Protein AF-A0A5J4JM47-F1 (afdb_monomer_lite)

Secondary structure (DSSP, 8-state):
---HHHHHHHHHHHHHHHHHHHHHHHHHHHHHS----HHHHHHHHHHHHHHHHHHHHHHIIIIII-----HHHHHHHHHHHHHHHHHHHHHHHHHHHHHHHHHHHHHHHHHHHHHHHTT--

InterPro domains:
  IPR007267 GtrA/DPMS, transmembrane domain [PF04138] (10-114)

Organism: NCBI:txid2607726

Sequence (121 aa):
MRNTIIQYGKYCIVGGSCALIDLRVLYGFLSFFPSKQPFWLAFWNSVAYGLAVLNSYYWNSRFTFKAKKNPKQFIAFITQAAASLLIADFIFVSGIYLFGIFAVFLKWIGTAVSKLASMFL

pLDDT: mean 71.48, std 8.76, range [48.91, 90.25]

Foldseek 3Di:
DPPPVVVVVVVVVLVVQLVVQLVCQLVVCCVVPVDPDLVVSLVSSLVSLVVSLVVSVVCCCPPPDVDDDDVVVVVVSVVVSVVVSVVVSVVVVVVVVVVVVVVVVVVVVVVVVVVVVVVVD

Structure (mmCIF, N/CA/C/O backbone):
data_AF-A0A5J4JM47-F1
#
_entry.id   AF-A0A5J4JM47-F1
#
loop_
_atom_site.group_PDB
_atom_site.id
_atom_site.type_symbol
_atom_site.label_atom_id
_atom_site.label_alt_id
_atom_site.label_comp_id
_atom_site.label_asym_id
_atom_site.label_entity_id
_atom_site.label_seq_id
_atom_site.pdbx_PDB_ins_code
_atom_site.Cartn_x
_atom_site.Cartn_y
_atom_site.Cartn_z
_atom_site.occupancy
_atom_site.B_iso_or_equiv
_atom_site.auth_seq_id
_atom_site.auth_comp_id
_atom_site.auth_asym_id
_atom_site.auth_atom_id
_atom_site.pdbx_PDB_model_num
ATOM 1 N N . MET A 1 1 ? -9.072 -7.578 34.771 1.00 48.91 1 MET A N 1
ATOM 2 C CA . MET A 1 1 ? -8.393 -6.953 33.614 1.00 48.91 1 MET A CA 1
ATOM 3 C C . MET A 1 1 ? -8.698 -7.789 32.380 1.00 48.91 1 MET A C 1
ATOM 5 O O . MET A 1 1 ? -8.242 -8.916 32.287 1.00 48.91 1 MET A O 1
ATOM 9 N N . ARG A 1 2 ? -9.582 -7.317 31.498 1.00 53.50 2 ARG A N 1
ATOM 10 C CA . ARG A 1 2 ? -10.076 -8.086 30.344 1.00 53.50 2 ARG A CA 1
ATOM 11 C C . ARG A 1 2 ? -8.947 -8.194 29.306 1.00 53.50 2 ARG A C 1
ATOM 13 O O . ARG A 1 2 ? -8.627 -7.184 28.698 1.00 53.50 2 ARG A O 1
ATOM 20 N N . ASN A 1 3 ? -8.342 -9.381 29.166 1.00 62.34 3 ASN A N 1
ATOM 21 C CA . ASN A 1 3 ? -7.112 -9.684 28.409 1.00 62.34 3 ASN A CA 1
ATOM 22 C C . ASN A 1 3 ? -6.881 -8.808 27.161 1.00 62.34 3 ASN A C 1
ATOM 24 O O . ASN A 1 3 ? -7.354 -9.122 26.065 1.00 62.34 3 ASN A O 1
ATOM 28 N N . THR A 1 4 ? -6.085 -7.751 27.322 1.00 72.75 4 THR A N 1
ATOM 29 C CA . THR A 1 4 ? -5.625 -6.839 26.262 1.00 72.75 4 THR A CA 1
ATOM 30 C C . THR A 1 4 ? -4.950 -7.594 25.113 1.00 72.75 4 THR A C 1
ATOM 32 O O . THR A 1 4 ? -5.145 -7.254 23.952 1.00 72.75 4 THR A O 1
ATOM 35 N N . ILE A 1 5 ? -4.254 -8.692 25.426 1.00 76.94 5 ILE A N 1
ATOM 36 C CA . ILE A 1 5 ? -3.574 -9.571 24.460 1.00 76.94 5 ILE A CA 1
ATOM 37 C C . ILE A 1 5 ? -4.564 -10.199 23.467 1.00 76.94 5 ILE A C 1
ATOM 39 O O . ILE A 1 5 ? -4.308 -10.231 22.267 1.00 76.94 5 ILE A O 1
ATOM 43 N N . ILE A 1 6 ? -5.734 -10.648 23.936 1.00 76.56 6 ILE A N 1
ATOM 44 C CA . ILE A 1 6 ? -6.753 -11.264 23.068 1.00 76.56 6 ILE A CA 1
ATOM 45 C C . ILE A 1 6 ? -7.392 -10.207 22.156 1.00 76.56 6 ILE A C 1
ATOM 47 O O . ILE A 1 6 ? -7.737 -10.501 21.012 1.00 76.56 6 ILE A O 1
ATOM 51 N N . GLN A 1 7 ? -7.544 -8.969 22.636 1.00 69.25 7 GLN A N 1
ATOM 52 C CA . GLN A 1 7 ? -8.044 -7.864 21.811 1.00 69.25 7 GLN A CA 1
ATOM 53 C C . GLN A 1 7 ? -7.023 -7.448 20.749 1.00 69.25 7 GLN A C 1
ATOM 55 O O . GLN A 1 7 ? -7.404 -7.265 19.595 1.00 69.25 7 GLN A O 1
ATOM 60 N N . TYR A 1 8 ? -5.739 -7.397 21.107 1.00 73.06 8 TYR A N 1
ATOM 61 C CA . TYR A 1 8 ? -4.649 -7.164 20.161 1.00 73.06 8 TYR A CA 1
ATOM 62 C C . TYR A 1 8 ? -4.576 -8.253 19.088 1.00 73.06 8 TYR A C 1
ATOM 64 O O . TYR A 1 8 ? -4.512 -7.939 17.905 1.00 73.06 8 TYR A O 1
ATOM 72 N N . GLY A 1 9 ? -4.676 -9.531 19.469 1.00 75.69 9 GLY A N 1
ATOM 73 C CA . GLY A 1 9 ? -4.692 -10.636 18.506 1.00 75.69 9 GLY A CA 1
ATOM 74 C C . GLY A 1 9 ? -5.848 -10.524 17.507 1.00 75.69 9 GLY A C 1
ATOM 75 O O . GLY A 1 9 ? -5.649 -10.668 16.304 1.00 75.69 9 GLY A O 1
ATOM 76 N N . LYS A 1 10 ? -7.050 -10.177 17.983 1.00 70.25 10 LYS A N 1
ATOM 77 C CA . LYS A 1 10 ? -8.213 -9.930 17.114 1.00 70.25 10 LYS A CA 1
ATOM 78 C C . LYS A 1 10 ? -8.004 -8.727 16.194 1.00 70.25 10 LYS A C 1
ATOM 80 O O . LYS A 1 10 ? -8.363 -8.807 15.024 1.00 70.25 10 LYS A O 1
ATOM 85 N N . TYR A 1 11 ? -7.402 -7.651 16.696 1.00 70.50 11 TYR A N 1
ATOM 86 C CA . TYR A 1 11 ? -7.054 -6.483 15.889 1.00 70.50 11 TYR A CA 1
ATOM 87 C C . TYR A 1 11 ? -6.082 -6.849 14.760 1.00 70.50 11 TYR A C 1
ATOM 89 O O . TYR A 1 11 ? -6.334 -6.512 13.605 1.00 70.50 11 TYR A O 1
ATOM 97 N N . CYS A 1 12 ? -5.036 -7.625 15.060 1.00 74.25 12 CYS A N 1
ATOM 98 C CA . CYS A 1 12 ? -4.085 -8.099 14.056 1.00 74.25 12 CYS A CA 1
ATOM 99 C C . CYS A 1 12 ? -4.738 -9.016 13.014 1.00 74.25 12 CYS A C 1
ATOM 101 O O . CYS A 1 12 ? -4.445 -8.887 11.830 1.00 74.25 12 CYS A O 1
ATOM 103 N N . ILE A 1 13 ? -5.651 -9.907 13.418 1.00 74.75 13 ILE A N 1
ATOM 104 C CA . ILE A 1 13 ? -6.382 -10.784 12.485 1.00 74.75 13 ILE A CA 1
ATOM 105 C C . ILE A 1 13 ? -7.263 -9.964 11.536 1.00 74.75 13 ILE A C 1
ATOM 107 O O . ILE A 1 13 ? -7.280 -10.217 10.332 1.00 74.75 13 ILE A O 1
ATOM 111 N N . VAL A 1 14 ? -7.976 -8.962 12.056 1.00 71.56 14 VAL A N 1
ATOM 112 C CA . VAL A 1 14 ? -8.810 -8.080 11.228 1.00 71.56 14 VAL A CA 1
ATOM 113 C C . VAL A 1 14 ? -7.938 -7.243 10.292 1.00 71.56 14 VAL A C 1
ATOM 115 O O . VAL A 1 14 ? -8.238 -7.171 9.102 1.00 71.56 14 VAL A O 1
ATOM 118 N N . GLY A 1 15 ? -6.832 -6.680 10.787 1.00 68.31 15 GLY A N 1
ATOM 119 C CA . GLY A 1 15 ? -5.863 -5.948 9.968 1.00 68.31 15 GLY A CA 1
ATOM 120 C C . GLY A 1 15 ? -5.257 -6.813 8.860 1.00 68.31 15 GLY A C 1
ATOM 121 O O . GLY A 1 15 ? -5.233 -6.401 7.703 1.00 68.31 15 GLY A O 1
ATOM 122 N N . GLY A 1 16 ? -4.861 -8.046 9.184 1.00 72.88 16 GLY A N 1
ATOM 123 C CA . GLY A 1 16 ? -4.339 -9.013 8.217 1.00 72.88 16 GLY A CA 1
ATOM 124 C C . GLY A 1 16 ? -5.371 -9.419 7.163 1.00 72.88 16 GLY A C 1
ATOM 125 O O . GLY A 1 16 ? -5.039 -9.515 5.986 1.00 72.88 16 GLY A O 1
ATOM 126 N N . SER A 1 17 ? -6.637 -9.588 7.550 1.00 72.19 17 SER A N 1
ATOM 127 C CA . SER A 1 17 ? -7.739 -9.856 6.615 1.00 72.19 17 SER A CA 1
ATOM 128 C C . SER A 1 17 ? -7.974 -8.686 5.654 1.00 72.19 17 SER A C 1
ATOM 130 O O . SER A 1 17 ? -8.161 -8.895 4.456 1.00 72.19 17 SER A O 1
ATOM 132 N N . CYS A 1 18 ? -7.887 -7.447 6.149 1.00 71.88 18 CYS A N 1
ATOM 133 C CA . CYS A 1 18 ? -7.984 -6.255 5.306 1.00 71.88 18 CYS A CA 1
ATOM 134 C C . CYS A 1 18 ? -6.826 -6.185 4.307 1.00 71.88 18 CYS A C 1
ATOM 136 O O . CYS A 1 18 ? -7.077 -6.013 3.120 1.00 71.88 18 CYS A O 1
ATOM 138 N N . ALA A 1 19 ? -5.589 -6.403 4.762 1.00 69.88 19 ALA A N 1
ATOM 139 C CA . ALA A 1 19 ? -4.413 -6.421 3.894 1.00 69.88 19 ALA A CA 1
ATOM 140 C C . ALA A 1 19 ? -4.485 -7.532 2.830 1.00 69.88 19 ALA A C 1
ATOM 142 O O . ALA A 1 19 ? -4.129 -7.318 1.676 1.00 69.88 19 ALA A O 1
ATOM 143 N N . LEU A 1 20 ? -4.987 -8.717 3.192 1.00 74.88 20 LEU A N 1
ATOM 144 C CA . LEU A 1 20 ? -5.179 -9.815 2.244 1.00 74.88 20 LEU A CA 1
ATOM 145 C C . LEU A 1 20 ? -6.214 -9.487 1.167 1.00 74.88 20 LEU A C 1
ATOM 147 O O . LEU A 1 20 ? -6.015 -9.852 0.011 1.00 74.88 20 LEU A O 1
ATOM 151 N N . ILE A 1 21 ? -7.321 -8.839 1.531 1.00 73.00 21 ILE A N 1
ATOM 152 C CA . ILE A 1 21 ? -8.355 -8.438 0.569 1.00 73.00 21 ILE A CA 1
ATOM 153 C C . ILE A 1 21 ? -7.842 -7.326 -0.330 1.00 73.00 21 ILE A C 1
ATOM 155 O O . ILE A 1 21 ? -8.018 -7.422 -1.538 1.00 73.00 21 ILE A O 1
ATOM 159 N N . ASP A 1 22 ? -7.168 -6.334 0.243 1.00 71.56 22 ASP A N 1
ATOM 160 C CA . ASP A 1 22 ? -6.543 -5.241 -0.496 1.00 71.56 22 ASP A CA 1
ATOM 161 C C . ASP A 1 22 ? -5.588 -5.782 -1.574 1.00 71.56 22 ASP A C 1
ATOM 163 O O . ASP A 1 22 ? -5.794 -5.558 -2.768 1.00 71.56 22 ASP A O 1
ATOM 167 N N . LEU A 1 23 ? -4.651 -6.655 -1.180 1.00 71.69 23 LEU A N 1
ATOM 168 C CA . LEU A 1 23 ? -3.732 -7.314 -2.110 1.00 71.69 23 LEU A CA 1
ATOM 169 C C . LEU A 1 23 ? -4.463 -8.170 -3.150 1.00 71.69 23 LEU A C 1
ATOM 171 O O . LEU A 1 23 ? -4.141 -8.103 -4.333 1.00 71.69 23 LEU A O 1
ATOM 175 N N . ARG A 1 24 ? -5.445 -8.985 -2.746 1.00 76.44 24 ARG A N 1
ATOM 176 C CA . ARG A 1 24 ? -6.171 -9.863 -3.680 1.00 76.44 24 ARG A CA 1
ATOM 177 C C . ARG A 1 24 ? -6.995 -9.085 -4.694 1.00 76.44 24 ARG A C 1
ATOM 179 O O . ARG A 1 24 ? -7.048 -9.496 -5.849 1.00 76.44 24 ARG A O 1
ATOM 186 N N . VAL A 1 25 ? -7.642 -7.999 -4.281 1.00 74.81 25 VAL A N 1
ATOM 187 C CA . VAL A 1 25 ? -8.438 -7.168 -5.185 1.00 74.81 25 VAL A CA 1
ATOM 188 C C . VAL A 1 25 ? -7.515 -6.408 -6.129 1.00 74.81 25 VAL A C 1
ATOM 190 O O . VAL A 1 25 ? -7.767 -6.426 -7.330 1.00 74.81 25 VAL A O 1
ATOM 193 N N . LEU A 1 26 ? -6.416 -5.834 -5.628 1.00 72.38 26 LEU A N 1
ATOM 194 C CA . LEU A 1 26 ? -5.438 -5.136 -6.462 1.00 72.38 26 LEU A CA 1
ATOM 195 C C . LEU A 1 26 ? -4.808 -6.073 -7.503 1.00 72.38 26 LEU A C 1
ATOM 197 O O . LEU A 1 26 ? -4.847 -5.779 -8.696 1.00 72.38 26 LEU A O 1
ATOM 201 N N . TYR A 1 27 ? -4.275 -7.222 -7.077 1.00 73.94 27 TYR A N 1
ATOM 202 C CA . TYR A 1 27 ? -3.678 -8.204 -7.989 1.00 73.94 27 TYR A CA 1
ATOM 203 C C . TYR A 1 27 ? -4.714 -8.846 -8.916 1.00 73.94 27 TYR A C 1
ATOM 205 O O . TYR A 1 27 ? -4.409 -9.100 -10.079 1.00 73.94 27 TYR A O 1
ATOM 213 N N . GLY A 1 28 ? -5.939 -9.078 -8.438 1.00 75.56 28 GLY A N 1
ATOM 214 C CA . GLY A 1 28 ? -7.046 -9.547 -9.267 1.00 75.56 28 GLY A CA 1
ATOM 215 C C . GLY A 1 28 ? -7.352 -8.557 -10.388 1.00 75.56 28 GLY A C 1
ATOM 216 O O . GLY A 1 28 ? -7.338 -8.934 -11.557 1.00 75.56 28 GLY A O 1
ATOM 217 N N . PHE A 1 29 ? -7.538 -7.277 -10.056 1.00 71.75 29 PHE A N 1
ATOM 218 C CA . PHE A 1 29 ? -7.775 -6.233 -11.052 1.00 71.75 29 PHE A CA 1
ATOM 219 C C . PHE A 1 29 ? -6.611 -6.073 -12.026 1.00 71.75 29 PHE A C 1
ATOM 221 O O . PHE A 1 29 ? -6.855 -6.010 -13.229 1.00 71.75 29 PHE A O 1
ATOM 228 N N . LEU A 1 30 ? -5.362 -6.082 -11.547 1.00 71.31 30 LEU A N 1
ATOM 229 C CA . LEU A 1 30 ? -4.188 -6.024 -12.425 1.00 71.31 30 LEU A CA 1
ATOM 230 C C . LEU A 1 30 ? -4.086 -7.239 -13.358 1.00 71.31 30 LEU A C 1
ATOM 232 O O . LEU A 1 30 ? -3.567 -7.110 -14.465 1.00 71.31 30 LEU A O 1
ATOM 236 N N . SER A 1 31 ? -4.573 -8.407 -12.928 1.00 72.00 31 SER A N 1
ATOM 237 C CA . SER A 1 31 ? -4.583 -9.617 -13.752 1.00 72.00 31 SER A CA 1
ATOM 238 C C . SER A 1 31 ? -5.613 -9.553 -14.882 1.00 72.00 31 SER A C 1
ATOM 240 O O . SER A 1 31 ? -5.362 -10.118 -15.943 1.00 72.00 31 SER A O 1
ATOM 242 N N . PHE A 1 32 ? -6.757 -8.890 -14.676 1.00 70.06 32 PHE A N 1
ATOM 243 C CA . PHE A 1 32 ? -7.777 -8.699 -15.718 1.00 70.06 32 PHE A CA 1
ATOM 244 C C . PHE A 1 32 ? -7.500 -7.477 -16.602 1.00 70.06 32 PHE A C 1
ATOM 246 O O . PHE A 1 32 ? -7.743 -7.517 -17.806 1.00 70.06 32 PHE A O 1
ATOM 253 N N . PHE A 1 33 ? -6.967 -6.404 -16.018 1.00 66.75 33 PHE A N 1
ATOM 254 C CA . PHE A 1 33 ? -6.642 -5.155 -16.697 1.00 66.75 33 PHE A CA 1
ATOM 255 C C . PHE A 1 33 ? -5.190 -4.774 -16.399 1.00 66.75 33 PHE A C 1
ATOM 257 O O . PHE A 1 33 ? -4.938 -3.948 -15.514 1.00 66.75 33 PHE A O 1
ATOM 264 N N . PRO A 1 34 ? -4.216 -5.347 -17.133 1.00 67.38 34 PRO A N 1
ATOM 265 C CA . PRO A 1 34 ? -2.807 -5.008 -16.982 1.00 67.38 34 PRO A CA 1
ATOM 266 C C . PRO A 1 34 ? -2.554 -3.583 -17.491 1.00 67.38 34 PRO A C 1
ATOM 268 O O . PRO A 1 34 ? -2.135 -3.356 -18.624 1.00 67.38 34 PRO A O 1
ATOM 271 N N . SER A 1 35 ? -2.834 -2.596 -16.645 1.00 63.66 35 SER A N 1
ATOM 272 C CA . SER A 1 35 ? -2.546 -1.194 -16.915 1.00 63.66 35 SER A CA 1
ATOM 273 C C . SER A 1 35 ? -1.173 -0.841 -16.360 1.00 63.66 35 SER A C 1
ATOM 275 O O . SER A 1 35 ? -0.863 -1.142 -15.212 1.00 63.66 35 SER A O 1
ATOM 277 N N . LYS A 1 36 ? -0.338 -0.195 -17.178 1.00 64.50 36 LYS A N 1
ATOM 278 C CA . LYS A 1 36 ? 0.973 0.339 -16.763 1.00 64.50 36 LYS A CA 1
ATOM 279 C C . LYS A 1 36 ? 0.915 1.826 -16.413 1.00 64.50 36 LYS A C 1
ATOM 281 O O . LYS A 1 36 ? 1.935 2.412 -16.063 1.00 64.50 36 LYS A O 1
ATOM 286 N N . GLN A 1 37 ? -0.253 2.454 -16.558 1.00 68.81 37 GLN A N 1
ATOM 287 C CA . GLN A 1 37 ? -0.402 3.880 -16.310 1.00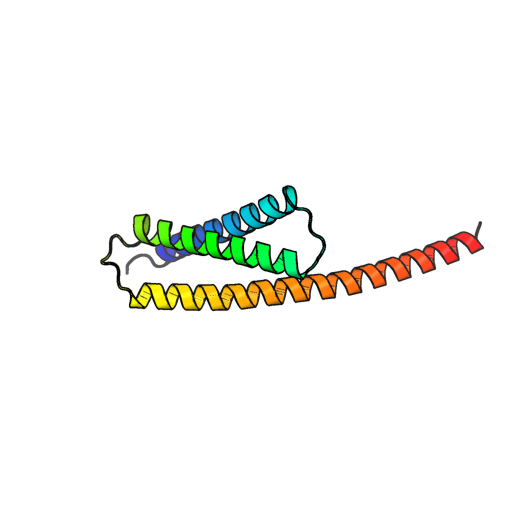 68.81 37 GLN A CA 1
ATOM 288 C C . GLN A 1 37 ? -0.625 4.148 -14.816 1.00 68.81 37 GLN A C 1
ATOM 290 O O . GLN A 1 37 ? -1.612 3.660 -14.266 1.00 68.81 37 GLN A O 1
ATOM 295 N N . PRO A 1 38 ? 0.222 4.962 -14.162 1.00 63.59 38 PRO A N 1
ATOM 296 C CA . PRO A 1 38 ? 0.195 5.157 -12.709 1.00 63.59 38 PRO A CA 1
ATOM 297 C C . PRO A 1 38 ? -1.156 5.659 -12.183 1.00 63.59 38 PRO A C 1
ATOM 299 O O . PRO A 1 38 ? -1.576 5.253 -11.104 1.00 63.59 38 PRO A O 1
ATOM 302 N N . PHE A 1 39 ? -1.881 6.459 -12.973 1.00 67.00 39 PHE A N 1
ATOM 303 C CA . PHE A 1 39 ? -3.233 6.912 -12.637 1.00 67.00 39 PHE A CA 1
ATOM 304 C C . PHE A 1 39 ? -4.234 5.754 -12.493 1.00 67.00 39 PHE A C 1
ATOM 306 O O . PHE A 1 39 ? -5.002 5.700 -11.537 1.00 67.00 39 PHE A O 1
ATOM 313 N N . TRP A 1 40 ? -4.194 4.794 -13.419 1.00 67.88 40 TRP A N 1
ATOM 314 C CA . TRP A 1 40 ? -5.066 3.623 -13.377 1.00 67.88 40 TRP A CA 1
ATOM 315 C C . TRP A 1 40 ? -4.702 2.681 -12.232 1.00 67.88 40 TRP A C 1
ATOM 317 O O . TRP A 1 40 ? -5.600 2.119 -11.615 1.00 67.88 40 TRP A O 1
ATOM 327 N N . LEU A 1 41 ? -3.412 2.530 -11.908 1.00 68.44 41 LEU A N 1
ATOM 328 C CA . LEU A 1 41 ? -3.018 1.743 -10.738 1.00 68.44 41 LEU A CA 1
ATOM 329 C C . LEU A 1 41 ? -3.507 2.380 -9.430 1.00 68.44 41 LEU A C 1
ATOM 331 O O . LEU A 1 41 ? -4.034 1.660 -8.588 1.00 68.44 41 LEU A O 1
ATOM 335 N N . ALA A 1 42 ? -3.395 3.705 -9.280 1.00 67.31 42 ALA A N 1
ATOM 336 C CA . ALA A 1 42 ? -3.917 4.414 -8.108 1.00 67.31 42 ALA A CA 1
ATOM 337 C C . ALA A 1 42 ? -5.445 4.263 -7.986 1.00 67.31 42 ALA A C 1
ATOM 339 O O . ALA A 1 42 ? -5.963 3.986 -6.910 1.00 67.31 42 ALA A O 1
ATOM 340 N N . PHE A 1 43 ? -6.175 4.344 -9.104 1.00 72.94 43 PHE A N 1
ATOM 341 C CA . PHE A 1 43 ? -7.623 4.127 -9.108 1.00 72.94 43 PHE A CA 1
ATOM 342 C C . PHE A 1 43 ? -8.008 2.715 -8.638 1.00 72.94 43 PHE A C 1
ATOM 344 O O . PHE A 1 43 ? -8.868 2.559 -7.770 1.00 72.94 43 PHE A O 1
ATOM 351 N N . TRP A 1 44 ? -7.351 1.676 -9.166 1.00 68.06 44 TRP A N 1
ATOM 352 C CA . TRP A 1 44 ? -7.608 0.296 -8.745 1.00 68.06 44 TRP A CA 1
ATOM 353 C C . TRP A 1 44 ? -7.210 0.043 -7.288 1.00 68.06 44 TRP A C 1
ATOM 355 O O . TRP A 1 44 ? -7.908 -0.695 -6.593 1.00 68.06 44 TRP A O 1
ATOM 365 N N . ASN A 1 45 ? -6.153 0.700 -6.809 1.00 72.94 45 ASN A N 1
ATOM 366 C CA . ASN A 1 45 ? -5.746 0.675 -5.408 1.00 72.94 45 ASN A CA 1
ATOM 367 C C . ASN A 1 45 ? -6.808 1.308 -4.494 1.00 72.94 45 ASN A C 1
ATOM 369 O O . ASN A 1 45 ? -7.229 0.694 -3.517 1.00 72.94 45 ASN A O 1
ATOM 373 N N . SER A 1 46 ? -7.350 2.472 -4.866 1.00 69.50 46 SER A N 1
ATOM 374 C CA . SER A 1 46 ? -8.455 3.104 -4.134 1.00 69.50 46 SER A CA 1
ATOM 375 C C . SER A 1 46 ? -9.703 2.213 -4.047 1.00 69.50 46 SER A C 1
ATOM 377 O O . SER A 1 46 ? -10.347 2.141 -2.996 1.00 69.50 46 SER A O 1
ATOM 379 N N . VAL A 1 47 ? -10.043 1.497 -5.125 1.00 74.62 47 VAL A N 1
ATOM 380 C CA . VAL A 1 47 ? -11.173 0.550 -5.144 1.00 74.62 47 VAL A CA 1
ATOM 381 C C . VAL A 1 47 ? -10.902 -0.667 -4.253 1.00 74.62 47 VAL A C 1
ATOM 383 O O . VAL A 1 47 ? -11.775 -1.055 -3.470 1.00 74.62 47 VAL A O 1
ATOM 386 N N . ALA A 1 48 ? -9.702 -1.252 -4.336 1.00 72.31 48 ALA A N 1
ATOM 387 C CA . ALA A 1 48 ? -9.281 -2.383 -3.507 1.00 72.31 48 ALA A CA 1
ATOM 388 C C . ALA A 1 48 ? -9.353 -2.050 -2.014 1.00 72.31 48 ALA A C 1
ATOM 390 O O . ALA A 1 48 ? -9.962 -2.786 -1.228 1.00 72.31 48 ALA A O 1
ATOM 391 N N . TYR A 1 49 ? -8.854 -0.875 -1.655 1.00 69.56 49 TYR A N 1
ATOM 392 C CA . TYR A 1 49 ? -8.882 -0.386 -0.293 1.00 69.56 49 TYR A CA 1
ATOM 393 C C . TYR A 1 49 ? -10.312 -0.118 0.191 1.00 69.56 49 TYR A C 1
ATOM 395 O O . TYR A 1 49 ? -10.679 -0.495 1.305 1.00 69.56 49 TYR A O 1
ATOM 403 N N . GLY A 1 50 ? -11.172 0.468 -0.651 1.00 70.88 50 GLY A N 1
ATOM 404 C CA . GLY A 1 50 ? -12.590 0.656 -0.335 1.00 70.88 50 GLY A CA 1
ATOM 405 C C . GLY A 1 50 ? -13.294 -0.665 0.003 1.00 70.88 50 GLY A C 1
ATOM 406 O O . GLY A 1 50 ? -14.024 -0.755 0.993 1.00 70.88 50 GLY A O 1
ATOM 407 N N . LEU A 1 51 ? -13.011 -1.723 -0.761 1.00 69.69 51 LEU A N 1
ATOM 408 C CA . LEU A 1 51 ? -13.503 -3.079 -0.498 1.00 69.69 51 LEU A CA 1
ATOM 409 C C . LEU A 1 51 ? -12.929 -3.671 0.799 1.00 69.69 51 LEU A C 1
ATOM 411 O O . LEU A 1 51 ? -13.671 -4.296 1.563 1.00 69.69 51 LEU A O 1
ATOM 415 N N . ALA A 1 52 ? -11.649 -3.441 1.095 1.00 70.50 52 ALA A N 1
ATOM 416 C CA . ALA A 1 52 ? -11.026 -3.867 2.348 1.00 70.50 52 ALA A CA 1
ATOM 417 C C . ALA A 1 52 ? -11.668 -3.184 3.571 1.00 70.50 52 ALA A C 1
ATOM 419 O O . ALA A 1 52 ? -11.965 -3.844 4.570 1.00 70.50 52 ALA A O 1
ATOM 420 N N . VAL A 1 53 ? -11.971 -1.886 3.475 1.00 66.94 53 VAL A N 1
ATOM 421 C CA . VAL A 1 53 ? -12.659 -1.104 4.518 1.00 66.94 53 VAL A CA 1
ATOM 422 C C . VAL A 1 53 ? -14.091 -1.595 4.722 1.00 66.94 53 VAL A C 1
ATOM 424 O O . VAL A 1 53 ? -14.519 -1.780 5.865 1.00 66.94 53 VAL A O 1
ATOM 427 N N . LEU A 1 54 ? -14.821 -1.878 3.638 1.00 70.62 54 LEU A N 1
ATOM 428 C CA . LEU A 1 54 ? -16.159 -2.473 3.708 1.00 70.62 54 LEU A CA 1
ATOM 429 C C . LEU A 1 54 ? -16.129 -3.857 4.367 1.00 70.62 54 LEU A C 1
ATOM 431 O O . LEU A 1 54 ? -16.972 -4.148 5.218 1.00 70.62 54 LEU A O 1
ATOM 435 N N . ASN A 1 55 ? -15.142 -4.694 4.037 1.00 70.50 55 ASN A N 1
ATOM 436 C CA . ASN A 1 55 ? -14.973 -5.993 4.683 1.00 70.50 55 ASN A CA 1
ATOM 437 C C . ASN A 1 55 ? -14.630 -5.854 6.174 1.00 70.50 55 ASN A C 1
ATOM 439 O O . ASN A 1 55 ? -15.191 -6.571 7.004 1.00 70.50 55 ASN A O 1
ATOM 443 N N . SER A 1 56 ? -13.763 -4.903 6.528 1.00 67.25 56 SER A N 1
ATOM 444 C CA . SER A 1 56 ? -13.438 -4.585 7.921 1.00 67.25 56 SER A CA 1
ATOM 445 C C . SER A 1 56 ? -14.676 -4.149 8.700 1.00 67.25 56 SER A C 1
ATOM 447 O O . SER A 1 56 ? -14.910 -4.609 9.819 1.00 67.25 56 SER A O 1
ATOM 449 N N . TYR A 1 57 ? -15.524 -3.316 8.089 1.00 66.56 57 TYR A N 1
ATOM 450 C CA . TYR A 1 57 ? -16.793 -2.897 8.673 1.00 66.56 57 TYR A CA 1
ATOM 451 C C . TYR A 1 57 ? -17.757 -4.074 8.842 1.00 66.56 57 TYR A C 1
ATOM 453 O O . TYR A 1 57 ? -18.368 -4.225 9.901 1.00 66.56 57 TYR A O 1
ATOM 461 N N . TYR A 1 58 ? -17.856 -4.947 7.837 1.00 67.44 58 TYR A N 1
ATOM 462 C CA . TYR A 1 58 ? -18.692 -6.141 7.892 1.00 67.44 58 TYR A CA 1
ATOM 463 C C . TYR A 1 58 ? -18.268 -7.077 9.031 1.00 67.44 58 TYR A C 1
ATOM 465 O O . TYR A 1 58 ? -19.093 -7.452 9.866 1.00 67.44 58 TYR A O 1
ATOM 473 N N . TRP A 1 59 ? -16.974 -7.393 9.129 1.00 65.06 59 TRP A N 1
ATOM 474 C CA . TRP A 1 59 ? -16.428 -8.241 10.191 1.00 65.06 59 TRP A CA 1
ATOM 475 C C . TRP A 1 59 ? -16.543 -7.595 11.578 1.00 65.06 59 TRP A C 1
ATOM 477 O O . TRP A 1 59 ? -16.957 -8.259 12.531 1.00 65.06 59 TRP A O 1
ATOM 487 N N . ASN A 1 60 ? -16.285 -6.291 11.710 1.00 62.41 60 ASN A N 1
ATOM 488 C CA . ASN A 1 60 ? -16.428 -5.598 12.993 1.00 62.41 60 ASN A CA 1
ATOM 489 C C . ASN A 1 60 ? -17.888 -5.454 13.443 1.00 62.41 60 ASN A C 1
ATOM 491 O O . ASN A 1 60 ? -18.173 -5.573 14.638 1.00 62.41 60 ASN A O 1
ATOM 495 N N . SER A 1 61 ? -18.822 -5.256 12.508 1.00 59.88 61 SER A N 1
ATOM 496 C CA . SER A 1 61 ? -20.253 -5.157 12.807 1.00 59.88 61 SER A CA 1
ATOM 497 C C . SER A 1 61 ? -20.862 -6.512 13.184 1.00 59.88 61 SER A C 1
ATOM 499 O O . SER A 1 61 ? -21.678 -6.574 14.105 1.00 59.88 61 SER A O 1
ATOM 501 N N . ARG A 1 62 ? -20.449 -7.603 12.521 1.00 60.47 62 ARG A N 1
ATOM 502 C CA . ARG A 1 62 ? -21.044 -8.938 12.707 1.00 60.47 62 ARG A CA 1
ATOM 503 C C . ARG A 1 62 ? -20.383 -9.761 13.815 1.00 60.47 62 ARG A C 1
ATOM 505 O O . ARG A 1 62 ? -21.088 -10.485 14.514 1.00 60.47 62 ARG A O 1
ATOM 512 N N . PHE A 1 63 ? -19.063 -9.652 13.983 1.00 54.38 63 PHE A N 1
ATOM 513 C CA . PHE A 1 63 ? -18.286 -10.527 14.870 1.00 54.38 63 PHE A CA 1
ATOM 514 C C . PHE A 1 63 ? -17.791 -9.834 16.143 1.00 54.38 63 PHE A C 1
ATOM 516 O O . PHE A 1 63 ? -17.847 -10.427 17.220 1.00 54.38 63 PHE A O 1
ATOM 523 N N . THR A 1 64 ? -17.307 -8.592 16.045 1.00 50.09 64 THR A N 1
ATOM 524 C CA . THR A 1 64 ? -16.583 -7.964 17.164 1.00 50.09 64 THR A CA 1
ATOM 525 C C . THR A 1 64 ? -17.505 -7.290 18.172 1.00 50.09 64 THR A C 1
ATOM 527 O O . THR A 1 64 ? -17.290 -7.448 19.372 1.00 50.09 64 THR A O 1
ATOM 530 N N . PHE A 1 65 ? -18.523 -6.548 17.724 1.00 50.69 65 PHE A N 1
ATOM 531 C CA . PHE A 1 65 ? -19.243 -5.668 18.645 1.00 50.69 65 PHE A CA 1
ATOM 532 C C . PHE A 1 65 ? -20.645 -6.112 19.054 1.00 50.69 65 PHE A C 1
ATOM 534 O O . PHE A 1 65 ? -20.983 -5.857 20.205 1.00 50.69 65 PHE A O 1
ATOM 541 N N . LYS A 1 66 ? -21.484 -6.731 18.201 1.00 53.62 66 LYS A N 1
ATOM 542 C CA . LYS A 1 66 ? -22.934 -6.916 18.505 1.00 53.62 66 LYS A CA 1
ATOM 543 C C . LYS A 1 66 ? -23.567 -5.663 19.174 1.00 53.62 66 LYS A C 1
ATOM 545 O O . LYS A 1 66 ? -24.531 -5.763 19.927 1.00 53.62 66 LYS A O 1
ATOM 550 N N . ALA A 1 67 ? -22.996 -4.479 18.949 1.00 49.59 67 ALA A N 1
ATOM 551 C CA . ALA A 1 67 ? -23.276 -3.273 19.713 1.00 49.59 67 ALA A CA 1
ATOM 552 C C . ALA A 1 67 ? -24.051 -2.310 18.826 1.00 49.59 67 ALA A C 1
ATOM 554 O O . ALA A 1 67 ? -23.831 -2.258 17.613 1.00 49.59 67 ALA A O 1
ATOM 555 N N . LYS A 1 68 ? -24.970 -1.560 19.445 1.00 50.41 68 LYS A N 1
ATOM 556 C CA . LYS A 1 68 ? -25.801 -0.545 18.789 1.00 50.41 68 LYS A CA 1
ATOM 557 C C . LYS A 1 68 ? -24.942 0.300 17.847 1.00 50.41 68 LYS A C 1
ATOM 559 O O . LYS A 1 68 ? -23.996 0.944 18.294 1.00 50.41 68 LYS A O 1
ATOM 564 N N . LYS A 1 69 ? -25.281 0.271 16.554 1.00 57.03 69 LYS A N 1
ATOM 565 C CA . LYS A 1 69 ? -24.629 1.034 15.482 1.00 57.03 69 LYS A CA 1
ATOM 566 C C . LYS A 1 69 ? -24.534 2.505 15.895 1.00 57.03 69 LYS A C 1
ATOM 568 O O . LYS A 1 69 ? -25.532 3.215 15.839 1.00 57.03 69 LYS A O 1
ATOM 573 N N . ASN A 1 70 ? -23.361 2.952 16.341 1.00 64.00 70 ASN A N 1
ATOM 574 C CA . ASN A 1 70 ? -23.150 4.347 16.701 1.00 64.00 70 ASN A CA 1
ATOM 575 C C . ASN A 1 70 ? -22.517 5.067 15.498 1.00 64.00 70 ASN A C 1
ATOM 577 O O . ASN A 1 70 ? -21.358 4.789 15.173 1.00 64.00 70 ASN A O 1
ATOM 581 N N . PRO A 1 71 ? -23.245 5.963 14.809 1.00 63.69 71 PRO A N 1
ATOM 582 C CA . PRO A 1 71 ? -22.784 6.569 13.559 1.00 63.69 71 PRO A CA 1
ATOM 583 C C . PRO A 1 71 ? -21.483 7.365 13.728 1.00 63.69 71 PRO A C 1
ATOM 585 O O . PRO A 1 71 ? -20.677 7.420 12.806 1.00 63.69 71 PRO A O 1
ATOM 588 N N . LYS A 1 72 ? -21.207 7.899 14.926 1.00 67.44 72 LYS A N 1
ATOM 589 C CA . LYS A 1 72 ? -19.955 8.616 15.218 1.00 67.44 72 LYS A CA 1
ATOM 590 C C . LYS A 1 72 ? -18.711 7.723 15.126 1.00 67.44 72 LYS A C 1
ATOM 592 O O . LYS A 1 72 ? -17.688 8.164 14.613 1.00 67.44 72 LYS A O 1
ATOM 597 N N . GLN A 1 73 ? -18.797 6.469 15.580 1.00 64.44 73 GLN A N 1
ATOM 598 C CA . GLN A 1 73 ? -17.684 5.513 15.480 1.00 64.44 73 GLN A CA 1
ATOM 599 C C . GLN A 1 73 ? -17.454 5.068 14.034 1.00 64.44 73 GLN A C 1
ATOM 601 O O . GLN A 1 73 ? -16.317 4.860 13.626 1.00 64.44 73 GLN A O 1
ATOM 606 N N . PHE A 1 74 ? -18.529 4.971 13.250 1.00 65.94 74 PHE A N 1
ATOM 607 C CA . PHE A 1 74 ? -18.444 4.659 11.827 1.00 65.94 74 PHE A CA 1
ATOM 608 C C . PHE A 1 74 ? -17.778 5.779 11.026 1.00 65.94 74 PHE A C 1
ATOM 610 O O . PHE A 1 74 ? -16.891 5.506 10.225 1.00 65.94 74 PHE A O 1
ATOM 617 N N . ILE A 1 75 ? -18.156 7.033 11.288 1.00 64.19 75 ILE A N 1
ATOM 618 C CA . ILE A 1 75 ? -17.544 8.195 10.636 1.00 64.19 75 ILE A CA 1
ATOM 619 C C . ILE A 1 75 ? -16.057 8.274 10.991 1.00 64.19 75 ILE A C 1
ATOM 621 O O . ILE A 1 75 ? -15.239 8.394 10.092 1.00 64.19 75 ILE A O 1
ATOM 625 N N . ALA A 1 76 ? -15.687 8.120 12.267 1.00 68.25 76 ALA A N 1
ATOM 626 C CA . ALA A 1 76 ? -14.280 8.111 12.673 1.00 68.25 76 ALA A CA 1
ATOM 627 C C . ALA A 1 76 ? -13.474 6.987 11.992 1.00 68.25 76 ALA A C 1
ATOM 629 O O . ALA A 1 76 ? -12.341 7.212 11.570 1.00 68.25 76 ALA A O 1
ATOM 630 N N . PHE A 1 77 ? -14.071 5.800 11.837 1.00 67.62 77 PHE A N 1
ATOM 631 C CA . PHE A 1 77 ? -13.458 4.677 11.127 1.00 67.62 77 PHE A CA 1
ATOM 632 C C . PHE A 1 77 ? -13.274 4.966 9.633 1.00 67.62 77 PHE A C 1
ATOM 634 O O . PHE A 1 77 ? -12.197 4.728 9.096 1.00 67.62 77 PHE A O 1
ATOM 641 N N . ILE A 1 78 ? -14.289 5.532 8.972 1.00 67.19 78 ILE A N 1
ATOM 642 C CA . ILE A 1 78 ? -14.197 5.953 7.568 1.00 67.19 78 ILE A CA 1
ATOM 643 C C . ILE A 1 78 ? -13.138 7.035 7.386 1.00 67.19 78 ILE A C 1
ATOM 645 O O . ILE A 1 78 ? -12.352 6.948 6.451 1.00 67.19 78 ILE A O 1
ATOM 649 N N . THR A 1 79 ? -13.077 8.032 8.268 1.00 67.31 79 THR A N 1
ATOM 650 C CA . THR A 1 79 ? -12.073 9.098 8.178 1.00 67.31 79 THR A CA 1
ATOM 651 C C . THR A 1 79 ? -10.661 8.542 8.353 1.00 67.31 79 THR A C 1
ATOM 653 O O . THR A 1 79 ? -9.762 8.911 7.602 1.00 67.31 79 THR A O 1
ATOM 656 N N . GLN A 1 80 ? -10.461 7.617 9.298 1.00 74.62 80 GLN A N 1
ATOM 657 C CA . GLN A 1 80 ? -9.171 6.951 9.492 1.00 74.62 80 GLN A CA 1
ATOM 658 C C . GLN A 1 80 ? -8.795 6.086 8.282 1.00 74.62 80 GLN A C 1
ATOM 660 O O . GLN A 1 80 ? -7.653 6.130 7.834 1.00 74.62 80 GLN A O 1
ATOM 665 N N . ALA A 1 81 ? -9.755 5.353 7.719 1.00 66.69 81 ALA A N 1
ATOM 666 C CA . ALA A 1 81 ? -9.567 4.593 6.492 1.00 66.69 81 ALA A CA 1
ATOM 667 C C . ALA A 1 81 ? -9.214 5.502 5.303 1.00 66.69 81 ALA A C 1
ATOM 669 O O . ALA A 1 81 ? -8.261 5.228 4.586 1.00 66.69 81 ALA A O 1
ATOM 670 N N . ALA A 1 82 ? -9.916 6.621 5.124 1.00 66.31 82 ALA A N 1
ATOM 671 C CA . ALA A 1 82 ? -9.629 7.583 4.063 1.00 66.31 82 ALA A CA 1
ATOM 672 C C . ALA A 1 82 ? -8.223 8.191 4.201 1.00 66.31 82 ALA A C 1
ATOM 674 O O . ALA A 1 82 ? -7.503 8.306 3.213 1.00 66.31 82 ALA A O 1
ATOM 675 N N . ALA A 1 83 ? -7.791 8.523 5.421 1.00 72.44 83 ALA A N 1
ATOM 676 C CA . ALA A 1 83 ? -6.429 8.997 5.664 1.00 72.44 83 ALA A CA 1
ATOM 677 C C . ALA A 1 83 ? -5.381 7.920 5.336 1.00 72.44 83 ALA A C 1
ATOM 679 O O . ALA A 1 83 ? -4.376 8.204 4.688 1.00 72.44 83 ALA A O 1
ATOM 680 N N . SER A 1 84 ? -5.627 6.673 5.740 1.00 70.12 84 SER A N 1
ATOM 681 C CA . SER A 1 84 ? -4.752 5.545 5.419 1.00 70.12 84 SER A CA 1
ATOM 682 C C . SER A 1 84 ? -4.708 5.235 3.919 1.00 70.12 84 SER A C 1
ATOM 684 O O . SER A 1 84 ? -3.635 4.898 3.428 1.00 70.12 84 SER A O 1
ATOM 686 N N . LEU A 1 85 ? -5.815 5.408 3.191 1.00 69.31 85 LEU A N 1
ATOM 687 C CA . LEU A 1 85 ? -5.853 5.297 1.733 1.00 69.31 85 LEU A CA 1
ATOM 688 C C . LEU A 1 85 ? -4.935 6.329 1.076 1.00 69.31 85 LEU A C 1
ATOM 690 O O . LEU A 1 85 ? -4.100 5.968 0.256 1.00 69.31 85 LEU A O 1
ATOM 694 N N . LEU A 1 86 ? -5.048 7.599 1.475 1.00 70.56 86 LEU A N 1
ATOM 695 C CA . LEU A 1 86 ? -4.209 8.670 0.931 1.00 70.56 86 LEU A CA 1
ATOM 696 C C . LEU A 1 86 ? -2.721 8.397 1.167 1.00 70.56 86 LEU A C 1
ATOM 698 O O . LEU A 1 86 ? -1.903 8.620 0.278 1.00 70.56 86 LEU A O 1
ATOM 702 N N . ILE A 1 87 ? -2.371 7.884 2.349 1.00 76.31 87 ILE A N 1
ATOM 703 C CA . ILE A 1 87 ? -0.996 7.491 2.671 1.00 76.31 87 ILE A CA 1
ATOM 704 C C . ILE A 1 87 ? -0.557 6.307 1.801 1.00 76.31 87 ILE A C 1
ATOM 706 O O . ILE A 1 87 ? 0.553 6.327 1.275 1.00 76.31 87 ILE A O 1
ATOM 710 N N . ALA A 1 88 ? -1.407 5.293 1.630 1.00 71.31 88 ALA A N 1
ATOM 711 C CA . ALA A 1 88 ? -1.099 4.121 0.816 1.00 71.31 88 ALA A CA 1
ATOM 712 C C . ALA A 1 88 ? -0.888 4.492 -0.659 1.00 71.31 88 ALA A C 1
ATOM 714 O O . ALA A 1 88 ? 0.118 4.091 -1.238 1.00 71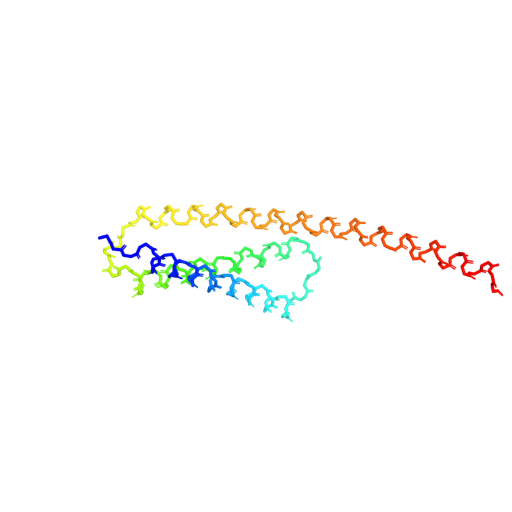.31 88 ALA A O 1
ATOM 715 N N . ASP A 1 89 ? -1.770 5.310 -1.239 1.00 71.81 89 ASP A N 1
ATOM 716 C CA . ASP A 1 89 ? -1.630 5.812 -2.609 1.00 71.81 89 ASP A CA 1
ATOM 717 C C . ASP A 1 89 ? -0.381 6.684 -2.768 1.00 71.81 89 ASP A C 1
ATOM 719 O O . ASP A 1 89 ? 0.364 6.528 -3.737 1.00 71.81 89 ASP A O 1
ATOM 723 N N . PHE A 1 90 ? -0.090 7.553 -1.795 1.00 73.62 90 PHE A N 1
ATOM 724 C CA . PHE A 1 90 ? 1.127 8.363 -1.808 1.00 73.62 90 PHE A CA 1
ATOM 725 C C . PHE A 1 90 ? 2.386 7.488 -1.797 1.00 73.62 90 PHE A C 1
ATOM 727 O O . PHE A 1 90 ? 3.250 7.642 -2.659 1.00 73.62 90 PHE A O 1
ATOM 734 N N . ILE A 1 91 ? 2.468 6.523 -0.873 1.00 76.94 91 ILE A N 1
ATOM 735 C CA . ILE A 1 91 ? 3.595 5.586 -0.776 1.00 76.94 91 ILE A CA 1
ATOM 736 C C . ILE A 1 91 ? 3.714 4.747 -2.049 1.00 76.94 91 ILE A C 1
ATOM 738 O O . ILE A 1 91 ? 4.825 4.530 -2.529 1.00 76.94 91 ILE A O 1
ATOM 742 N N . PHE A 1 92 ? 2.596 4.295 -2.615 1.00 71.50 92 PHE A N 1
ATOM 743 C CA . PHE A 1 92 ? 2.580 3.495 -3.834 1.00 71.50 92 PHE A CA 1
ATOM 744 C C . PHE A 1 92 ? 3.142 4.276 -5.027 1.00 71.50 92 PHE A C 1
ATOM 746 O O . PHE A 1 92 ? 4.050 3.800 -5.714 1.00 71.50 92 PHE A O 1
ATOM 753 N N . VAL A 1 93 ? 2.675 5.511 -5.234 1.00 75.25 93 VAL A N 1
ATOM 754 C CA . VAL A 1 93 ? 3.178 6.398 -6.290 1.00 75.25 93 VAL A CA 1
ATOM 755 C C . VAL A 1 93 ? 4.657 6.715 -6.070 1.00 75.25 93 VAL A C 1
ATOM 757 O O . VAL A 1 93 ? 5.460 6.544 -6.987 1.00 75.25 93 VAL A O 1
ATOM 760 N N . SER A 1 94 ? 5.050 7.112 -4.855 1.00 74.38 94 SER A N 1
ATOM 761 C CA . SER A 1 94 ? 6.457 7.355 -4.514 1.00 74.38 94 SER A CA 1
ATOM 762 C C . SER A 1 94 ? 7.331 6.122 -4.756 1.00 74.38 94 SER A C 1
ATOM 764 O O . SER A 1 94 ? 8.436 6.248 -5.286 1.00 74.38 94 SER A O 1
ATOM 766 N N . GLY A 1 95 ? 6.826 4.931 -4.430 1.00 75.50 95 GLY A N 1
ATOM 767 C CA . GLY A 1 95 ? 7.490 3.656 -4.675 1.00 75.50 95 GLY A CA 1
ATOM 768 C C . GLY A 1 95 ? 7.748 3.409 -6.159 1.00 75.50 95 GLY A C 1
ATOM 769 O O . GLY A 1 95 ? 8.865 3.047 -6.519 1.00 75.50 95 GLY A O 1
ATOM 770 N N . ILE A 1 96 ? 6.768 3.678 -7.030 1.00 75.81 96 ILE A N 1
ATOM 771 C CA . ILE A 1 96 ? 6.932 3.570 -8.490 1.00 75.81 96 ILE A CA 1
ATOM 772 C C . ILE A 1 96 ? 8.026 4.518 -8.996 1.00 75.81 96 ILE A C 1
ATOM 774 O O . ILE A 1 96 ? 8.879 4.099 -9.781 1.00 75.81 96 ILE A O 1
ATOM 778 N N . TYR A 1 97 ? 8.038 5.775 -8.543 1.00 77.62 97 TYR A N 1
ATOM 779 C C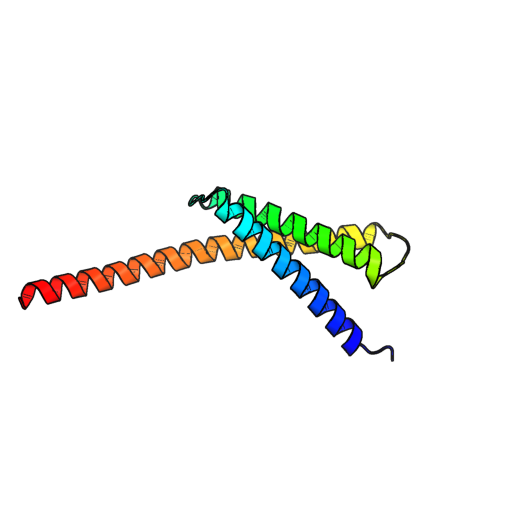A . TYR A 1 97 ? 9.063 6.741 -8.954 1.00 77.62 97 TYR A CA 1
ATOM 780 C C . TYR A 1 97 ? 10.468 6.325 -8.498 1.00 77.62 97 TYR A C 1
ATOM 782 O O . TYR A 1 97 ? 11.405 6.360 -9.299 1.00 77.62 97 TYR A O 1
ATOM 790 N N . LEU A 1 98 ? 10.613 5.871 -7.249 1.00 77.56 98 LEU A N 1
ATOM 791 C CA . LEU A 1 98 ? 11.882 5.367 -6.716 1.00 77.56 98 LEU A CA 1
ATOM 792 C C . LEU A 1 98 ? 12.375 4.133 -7.480 1.00 77.56 98 LEU A C 1
ATOM 794 O O . LEU A 1 98 ? 13.543 4.074 -7.866 1.00 77.56 98 LEU A O 1
ATOM 798 N N . PHE A 1 99 ? 11.486 3.176 -7.762 1.00 78.75 99 PHE A N 1
ATOM 799 C CA . PHE A 1 99 ? 11.829 1.998 -8.560 1.00 78.75 9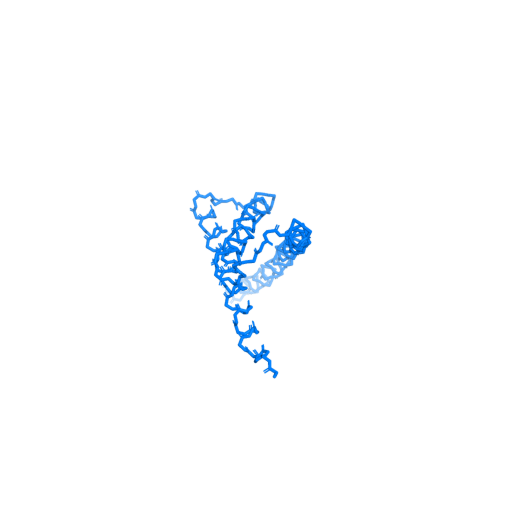9 PHE A CA 1
ATOM 800 C C . PHE A 1 99 ? 12.204 2.360 -10.000 1.00 78.75 99 PHE A C 1
ATOM 802 O O . PHE A 1 99 ? 13.111 1.749 -10.561 1.00 78.75 99 PHE A O 1
ATOM 809 N N . GLY A 1 100 ? 11.555 3.365 -10.595 1.00 77.19 100 GLY A N 1
ATOM 810 C CA . GLY A 1 100 ? 11.905 3.882 -11.918 1.00 77.19 100 GLY A CA 1
ATOM 811 C C . GLY A 1 100 ? 13.331 4.435 -11.966 1.00 77.19 100 GLY A C 1
ATOM 812 O O . GLY A 1 100 ? 14.101 4.074 -12.855 1.00 77.19 100 GLY A O 1
ATOM 813 N N . ILE A 1 101 ? 13.712 5.241 -10.972 1.00 75.75 101 ILE A N 1
ATOM 814 C CA . ILE A 1 101 ? 15.078 5.773 -10.830 1.00 75.75 101 ILE A CA 1
ATOM 815 C C . ILE A 1 101 ? 16.085 4.629 -10.660 1.00 75.75 101 ILE A C 1
ATOM 817 O O . ILE A 1 101 ? 17.112 4.595 -11.341 1.00 75.75 101 ILE A O 1
ATOM 821 N N . PHE A 1 102 ? 15.767 3.655 -9.806 1.00 78.56 102 PHE A N 1
ATOM 822 C CA . PHE A 1 102 ? 16.621 2.492 -9.578 1.00 78.56 102 PHE A CA 1
ATOM 823 C C . PHE A 1 102 ? 16.802 1.639 -10.845 1.00 78.56 102 PHE A C 1
ATOM 825 O O . PHE A 1 102 ? 17.915 1.227 -11.166 1.00 78.56 102 PHE A O 1
ATOM 832 N N . ALA A 1 103 ? 15.737 1.422 -11.619 1.00 77.88 103 ALA A N 1
ATOM 833 C CA . ALA A 1 103 ? 15.793 0.671 -12.870 1.00 77.88 103 ALA A CA 1
ATOM 834 C C . ALA A 1 103 ? 16.640 1.376 -13.945 1.00 77.88 103 ALA A C 1
ATOM 836 O O . ALA A 1 103 ? 17.377 0.714 -14.680 1.00 77.88 103 ALA A O 1
ATOM 837 N N . VAL A 1 104 ? 16.571 2.710 -14.032 1.00 78.62 104 VAL A N 1
ATOM 838 C CA . VAL A 1 104 ? 17.428 3.509 -14.927 1.00 78.62 104 VAL A CA 1
ATOM 839 C C . VAL A 1 104 ? 18.894 3.386 -14.520 1.00 78.62 104 VAL A C 1
ATOM 841 O O . VAL A 1 104 ? 19.745 3.143 -15.376 1.00 78.62 104 VAL A O 1
ATOM 844 N N . PHE A 1 105 ? 19.185 3.478 -13.221 1.00 83.06 105 PHE A N 1
ATOM 845 C CA . PHE A 1 105 ? 20.533 3.294 -12.686 1.00 83.06 105 PHE A CA 1
ATOM 846 C C . PHE A 1 105 ? 21.099 1.903 -13.022 1.00 83.06 105 PHE A C 1
ATOM 848 O O . PHE A 1 105 ? 22.216 1.788 -13.528 1.00 83.06 105 PHE A O 1
ATOM 855 N N . LEU A 1 106 ? 20.299 0.847 -12.845 1.00 83.00 106 LEU A N 1
ATOM 856 C CA . LEU A 1 106 ? 20.698 -0.525 -13.166 1.00 83.00 106 LEU A CA 1
ATOM 857 C C . LEU A 1 106 ? 20.955 -0.719 -14.670 1.00 83.00 106 LEU A C 1
ATOM 859 O O . LEU A 1 106 ? 21.932 -1.360 -15.060 1.00 83.00 106 LEU A O 1
ATOM 863 N N . LYS A 1 107 ? 20.119 -0.119 -15.529 1.00 83.56 107 LYS A N 1
ATOM 864 C CA . LYS A 1 107 ? 20.339 -0.095 -16.985 1.00 83.56 107 LYS A CA 1
ATOM 865 C C . LYS 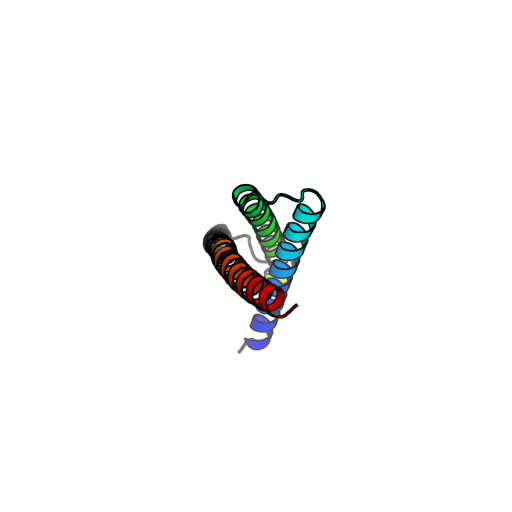A 1 107 ? 21.633 0.618 -17.367 1.00 83.56 107 LYS A C 1
ATOM 867 O O . LYS A 1 107 ? 22.321 0.163 -18.282 1.00 83.56 107 LYS A O 1
ATOM 872 N N . TRP A 1 108 ? 21.973 1.714 -16.692 1.00 87.00 108 TRP A N 1
ATOM 873 C CA . TRP A 1 108 ? 23.206 2.455 -16.954 1.00 87.00 108 TRP A CA 1
ATOM 874 C C . TRP A 1 108 ? 24.445 1.606 -16.644 1.00 87.00 108 TRP A C 1
ATOM 876 O O . TRP A 1 108 ? 25.333 1.493 -17.489 1.00 87.00 108 TRP A O 1
ATOM 886 N N . ILE A 1 109 ? 24.445 0.904 -15.504 1.00 87.44 109 ILE A N 1
ATOM 887 C CA . ILE A 1 109 ? 25.491 -0.071 -15.155 1.00 87.44 109 ILE A CA 1
ATOM 888 C C . ILE A 1 109 ? 25.570 -1.184 -16.205 1.00 87.44 109 ILE A C 1
ATOM 890 O O . ILE A 1 109 ? 26.652 -1.469 -16.714 1.00 87.44 109 ILE A O 1
ATOM 894 N N . GLY A 1 110 ? 24.432 -1.781 -16.580 1.00 87.38 110 GLY A N 1
ATOM 895 C CA . GLY A 1 110 ? 24.397 -2.840 -17.594 1.00 87.38 110 GLY A CA 1
ATOM 896 C C . GLY A 1 110 ? 24.964 -2.390 -18.945 1.00 87.38 110 GLY A C 1
ATOM 897 O O . GLY A 1 110 ? 25.697 -3.137 -19.595 1.00 87.38 110 GLY A O 1
ATOM 898 N N . THR A 1 111 ? 24.698 -1.144 -19.340 1.00 86.50 111 THR A N 1
ATOM 899 C CA . THR A 1 111 ? 25.239 -0.552 -20.575 1.00 86.50 111 THR A CA 1
ATOM 900 C C . THR A 1 111 ? 26.748 -0.314 -20.473 1.00 86.50 111 THR A C 1
ATOM 902 O O . THR A 1 111 ? 27.474 -0.601 -21.422 1.00 86.50 111 THR A O 1
ATOM 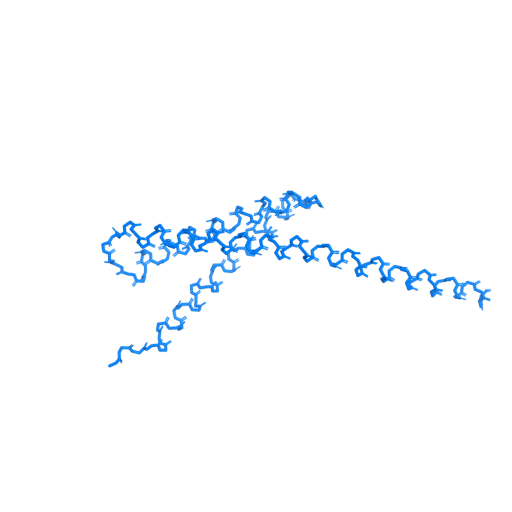905 N N . ALA A 1 112 ? 27.244 0.158 -19.324 1.00 87.38 112 ALA A N 1
ATOM 906 C CA . ALA A 1 112 ? 28.675 0.358 -19.091 1.00 87.38 112 ALA A CA 1
ATOM 907 C C . ALA A 1 112 ? 29.457 -0.966 -19.131 1.00 87.38 112 ALA A C 1
ATOM 909 O O . ALA A 1 112 ? 30.494 -1.047 -19.787 1.00 87.38 112 ALA A O 1
ATOM 910 N N . VAL A 1 113 ? 28.923 -2.017 -18.501 1.00 90.06 113 VAL A N 1
ATOM 911 C CA . VAL A 1 113 ? 29.507 -3.367 -18.531 1.00 90.06 113 VAL A CA 1
ATOM 912 C C . VAL A 1 113 ? 29.483 -3.943 -19.945 1.00 90.06 113 VAL A C 1
ATOM 914 O O . VAL A 1 113 ? 30.492 -4.475 -20.393 1.00 90.06 113 VAL A O 1
ATOM 917 N N . SER A 1 114 ? 28.376 -3.786 -20.678 1.00 89.06 114 SER A N 1
ATOM 918 C CA . SER A 1 114 ? 28.275 -4.255 -22.070 1.00 89.06 114 SER A CA 1
ATOM 919 C C . SER A 1 114 ? 29.283 -3.551 -22.982 1.00 89.06 114 SER A C 1
ATOM 921 O O . SER A 1 114 ? 29.928 -4.195 -23.806 1.00 89.06 114 SER A O 1
ATOM 923 N N . LYS A 1 115 ? 29.470 -2.237 -22.800 1.00 87.00 115 LYS A N 1
ATOM 924 C CA . LYS A 1 115 ? 30.462 -1.451 -23.544 1.00 87.00 115 LYS A CA 1
ATOM 925 C C . LYS A 1 115 ? 31.892 -1.890 -23.224 1.00 87.00 115 LYS A C 1
ATOM 927 O O . LYS A 1 115 ? 32.689 -2.032 -24.144 1.00 87.00 115 LYS A O 1
ATOM 932 N N . LEU A 1 116 ? 32.205 -2.142 -21.952 1.00 90.25 116 LEU A N 1
ATOM 933 C CA . LEU A 1 116 ? 33.497 -2.709 -21.558 1.00 90.25 116 LEU A CA 1
ATOM 934 C C . LEU A 1 116 ? 33.707 -4.089 -22.182 1.00 90.25 116 LEU A C 1
ATOM 936 O O . LEU A 1 116 ? 34.731 -4.308 -22.811 1.00 90.25 116 LEU A O 1
ATOM 940 N N . ALA A 1 117 ? 32.727 -4.988 -22.081 1.00 88.56 117 ALA A N 1
ATOM 941 C CA . ALA A 1 117 ? 32.814 -6.328 -22.657 1.00 88.56 117 ALA A CA 1
ATOM 942 C C . ALA A 1 117 ? 33.085 -6.292 -24.171 1.00 88.56 117 ALA A C 1
ATOM 944 O O . ALA A 1 117 ? 33.932 -7.037 -24.649 1.00 88.56 117 ALA A O 1
ATOM 945 N N . SER A 1 118 ? 32.446 -5.373 -24.907 1.00 87.94 118 SER A N 1
ATOM 946 C CA . SER A 1 118 ? 32.680 -5.192 -26.348 1.00 87.94 118 SER A CA 1
ATOM 947 C C . SER A 1 118 ? 34.062 -4.641 -26.722 1.00 87.94 118 SER A C 1
ATOM 949 O O . SER A 1 118 ? 34.397 -4.621 -27.896 1.00 87.94 118 SER A O 1
ATOM 951 N N . MET A 1 119 ? 34.850 -4.152 -25.759 1.00 89.62 119 MET A N 1
ATOM 952 C CA . MET A 1 119 ? 36.226 -3.694 -25.995 1.00 89.62 119 MET A CA 1
ATOM 953 C C . MET A 1 119 ? 37.268 -4.800 -25.778 1.00 89.62 119 MET A C 1
ATOM 955 O O . MET A 1 119 ? 38.418 -4.627 -26.173 1.00 89.62 119 MET A O 1
ATOM 959 N N . PHE A 1 120 ? 36.889 -5.906 -25.130 1.00 83.38 120 PHE A N 1
ATOM 960 C CA . PHE A 1 120 ? 37.772 -7.037 -24.816 1.00 83.38 120 PHE A CA 1
ATOM 961 C C . PHE A 1 120 ? 37.514 -8.275 -25.691 1.00 83.38 120 PHE A C 1
ATOM 963 O O . PHE A 1 120 ? 38.174 -9.295 -25.492 1.00 83.38 120 PHE A O 1
ATOM 970 N N . LEU A 1 121 ? 36.563 -8.194 -26.627 1.00 69.00 121 LEU A N 1
ATOM 971 C CA . LEU A 1 121 ? 36.182 -9.245 -27.572 1.00 69.00 121 LEU A CA 1
ATOM 972 C C . LEU A 1 121 ? 36.297 -8.710 -28.999 1.00 69.00 121 LEU A C 1
ATOM 974 O O . LEU A 1 121 ? 36.787 -9.467 -29.862 1.00 69.00 121 LEU A O 1
#

Radius of gyration: 21.51 Å; chains: 1; bounding box: 64×20×61 Å